Protein AF-A0A1V5V681-F1 (afdb_monomer_lite)

pLDDT: mean 87.02, std 11.24, range [41.88, 96.12]

Foldseek 3Di:
DDPVVVVVVVVPDPDQAADAAKFKDFPDKDLDDDDCPPFDADPVRFGWDWDDDPSMITITTPAMAHDPDDPPRHHYDYDCPHHDPPGDGHTCPPPDPDDD

Secondary structure (DSSP, 8-state):
--HHHHHHHHHT-SS-EEEEEEE----EEESSPPP-TT-EE-TT--EEEEEEETTEEEEEESSBEE-S-PPTTEEEEE--TT--TT---B--TTT-----

Sequence (100 aa):
MGRGDWTALREKSVLPLELYAYGRPCVFTTRAELLPWRGISDLRDHAFYLEKEGGLTHLYPSGVLKVEEVPPGFSRFADLRHASEAETEFSRFNELRSWA

Radius of gyration: 15.69 Å; chains: 1; bounding box: 36×35×36 Å

Structure (mmCIF, N/CA/C/O backbone):
data_AF-A0A1V5V681-F1
#
_entry.id   AF-A0A1V5V681-F1
#
loop_
_atom_site.group_PDB
_atom_site.id
_atom_site.type_symbol
_atom_site.label_atom_id
_atom_site.label_alt_id
_atom_site.label_comp_id
_atom_site.label_asym_id
_atom_site.label_entity_id
_atom_site.label_seq_id
_atom_site.pdbx_PDB_ins_code
_atom_site.Cartn_x
_atom_site.Cartn_y
_atom_site.Cartn_z
_atom_site.occupancy
_atom_site.B_iso_or_equiv
_atom_site.auth_seq_id
_atom_site.auth_comp_id
_atom_site.auth_asym_id
_atom_site.auth_atom_id
_atom_site.pdbx_PDB_model_num
ATOM 1 N N . MET A 1 1 ? -11.139 9.324 0.372 1.00 58.41 1 MET A N 1
ATOM 2 C CA . MET A 1 1 ? -12.581 9.161 0.680 1.00 58.41 1 MET A CA 1
ATOM 3 C C . MET A 1 1 ? -13.009 10.307 1.577 1.00 58.41 1 MET A C 1
ATOM 5 O O . MET A 1 1 ? -12.172 10.788 2.336 1.00 58.41 1 MET A O 1
ATOM 9 N N . GLY A 1 2 ? -14.252 10.773 1.471 1.00 64.62 2 GLY A N 1
ATOM 10 C CA . GLY A 1 2 ? -14.760 11.812 2.369 1.00 64.62 2 GLY A CA 1
ATOM 11 C C . GLY A 1 2 ? -14.986 11.263 3.781 1.00 64.62 2 GLY A C 1
ATOM 12 O O . GLY A 1 2 ? -15.184 10.062 3.950 1.00 64.62 2 GLY A O 1
ATOM 13 N N . ARG A 1 3 ? -14.993 12.125 4.810 1.00 63.31 3 ARG A N 1
ATOM 14 C CA . ARG A 1 3 ? -15.282 11.705 6.202 1.00 63.31 3 ARG A CA 1
ATOM 15 C C . ARG A 1 3 ? -16.626 10.969 6.328 1.00 63.31 3 ARG A C 1
ATOM 17 O O . ARG A 1 3 ? -16.710 10.010 7.084 1.00 63.31 3 ARG A O 1
ATOM 24 N N . GLY A 1 4 ? -17.639 11.374 5.556 1.00 71.69 4 GLY A N 1
ATOM 25 C CA . GLY A 1 4 ? -18.953 10.718 5.539 1.00 71.69 4 GLY A CA 1
ATOM 26 C C . GLY A 1 4 ? -18.936 9.287 4.990 1.00 71.69 4 GLY A C 1
ATOM 27 O O . GLY A 1 4 ? -19.697 8.449 5.471 1.00 71.69 4 GLY A O 1
ATOM 28 N N . ASP A 1 5 ? -18.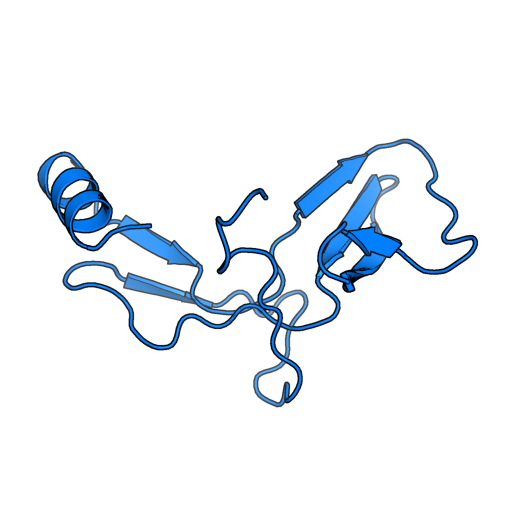031 8.980 4.054 1.00 80.31 5 ASP A N 1
ATOM 29 C CA . ASP A 1 5 ? -17.932 7.648 3.443 1.00 80.31 5 ASP A CA 1
ATOM 30 C C . ASP A 1 5 ? -17.461 6.606 4.471 1.00 80.31 5 ASP A C 1
ATOM 32 O O . ASP A 1 5 ? -17.973 5.488 4.516 1.00 80.31 5 ASP A O 1
ATOM 36 N N . TRP A 1 6 ? -16.514 6.984 5.337 1.00 83.19 6 TRP A N 1
ATOM 37 C CA . TRP A 1 6 ? -15.960 6.098 6.365 1.00 83.19 6 TRP A CA 1
ATOM 38 C C . TRP A 1 6 ? -16.972 5.754 7.455 1.00 83.19 6 TRP A C 1
ATOM 40 O O . TRP A 1 6 ? -17.065 4.593 7.857 1.00 83.19 6 TRP A O 1
ATOM 50 N N . THR A 1 7 ? -17.743 6.744 7.914 1.00 83.94 7 THR A N 1
ATOM 51 C CA . THR A 1 7 ? -18.795 6.534 8.917 1.00 83.94 7 THR A CA 1
ATOM 52 C C . THR A 1 7 ? -19.882 5.619 8.369 1.00 83.94 7 THR A C 1
ATOM 54 O O . THR A 1 7 ? -20.213 4.620 9.001 1.00 83.94 7 THR A O 1
ATOM 57 N N . ALA A 1 8 ? -20.362 5.888 7.150 1.00 87.06 8 ALA A N 1
ATOM 58 C CA . ALA A 1 8 ? -21.387 5.065 6.515 1.00 87.06 8 ALA A CA 1
ATOM 59 C C . ALA A 1 8 ? -20.920 3.618 6.280 1.00 87.06 8 ALA A C 1
ATOM 61 O O . ALA A 1 8 ? -21.702 2.683 6.460 1.00 87.06 8 ALA A O 1
ATOM 62 N N . LEU A 1 9 ? -19.652 3.419 5.900 1.00 88.38 9 LEU A N 1
ATOM 63 C CA . LEU A 1 9 ? -19.065 2.085 5.762 1.00 88.38 9 LEU A CA 1
ATOM 64 C C . LEU A 1 9 ? -18.998 1.357 7.111 1.00 88.38 9 LEU A C 1
ATOM 66 O O . LEU A 1 9 ? -19.330 0.176 7.187 1.00 88.38 9 LEU A O 1
ATOM 70 N N . ARG A 1 10 ? -18.591 2.055 8.177 1.00 88.31 10 ARG A N 1
ATOM 71 C CA . ARG A 1 10 ? -18.511 1.479 9.521 1.00 88.31 10 ARG A CA 1
ATOM 72 C C . ARG A 1 10 ? -19.879 1.068 10.047 1.00 88.31 10 ARG A C 1
ATOM 74 O O . ARG A 1 10 ? -20.028 -0.070 10.471 1.00 88.31 10 ARG A O 1
ATOM 81 N N . GLU A 1 11 ? -20.857 1.966 10.015 1.00 90.25 11 GLU A N 1
ATOM 82 C CA . GLU A 1 11 ? -22.195 1.722 10.573 1.00 90.25 11 GLU A CA 1
ATOM 83 C C . GLU A 1 11 ? -22.907 0.539 9.911 1.00 90.25 11 GLU A C 1
ATOM 85 O O . GLU A 1 11 ? -23.688 -0.158 10.554 1.00 90.25 11 GLU A O 1
ATOM 90 N N . LYS A 1 12 ? -22.625 0.294 8.628 1.00 93.00 12 LYS A N 1
ATOM 91 C CA . LYS A 1 12 ? -23.227 -0.802 7.860 1.00 93.00 12 LYS A CA 1
ATOM 92 C C . LYS A 1 12 ? -22.427 -2.101 7.909 1.00 93.00 12 LYS A C 1
ATOM 94 O O . LYS A 1 12 ? -22.894 -3.109 7.381 1.00 93.00 12 LYS A O 1
ATOM 99 N N . SER A 1 13 ? -21.230 -2.097 8.493 1.00 91.50 13 SER A N 1
ATOM 100 C CA . SER A 1 13 ? -20.403 -3.296 8.565 1.00 91.50 13 SER A CA 1
ATOM 101 C C . SER A 1 13 ? -20.815 -4.177 9.737 1.00 91.50 13 SER A C 1
ATOM 103 O O . SER A 1 13 ? -20.834 -3.744 10.885 1.00 91.50 13 SER A O 1
ATOM 105 N N . VAL A 1 14 ? -21.067 -5.453 9.450 1.00 93.31 14 VAL A N 1
ATOM 106 C CA . VAL A 1 14 ? -21.315 -6.493 10.463 1.00 93.31 14 VAL A CA 1
ATOM 107 C C . VAL A 1 14 ? -20.027 -7.022 11.105 1.00 93.31 14 VAL A C 1
ATOM 109 O O . VAL A 1 14 ? -20.086 -7.761 12.084 1.00 93.31 14 VAL A O 1
ATOM 112 N N . LEU A 1 15 ? -18.863 -6.652 10.560 1.00 93.56 15 LEU A N 1
ATOM 113 C CA . LEU A 1 15 ? -17.545 -7.062 11.041 1.00 93.56 15 LEU A CA 1
ATOM 114 C C . LEU A 1 15 ? -16.681 -5.848 11.415 1.00 93.56 15 LEU A C 1
ATOM 116 O O . LEU A 1 15 ? -16.855 -4.765 10.837 1.00 93.56 15 LEU A O 1
ATOM 120 N N . PRO A 1 16 ? -15.705 -6.020 12.328 1.00 92.06 16 PRO A N 1
ATOM 121 C CA . PRO A 1 16 ? -14.626 -5.055 12.498 1.00 92.06 16 PRO A CA 1
ATOM 122 C C . PRO A 1 16 ? -13.960 -4.781 11.148 1.00 92.06 16 PRO A C 1
ATOM 124 O O . PRO A 1 16 ? -13.734 -5.709 10.371 1.00 92.06 16 PRO A O 1
ATOM 127 N N . LEU A 1 17 ? -13.661 -3.512 10.860 1.00 93.44 17 LEU A N 1
ATOM 128 C CA . LEU A 1 17 ? -12.940 -3.165 9.636 1.00 93.44 17 LEU A CA 1
ATOM 129 C C . LEU A 1 17 ? -11.529 -2.736 9.976 1.00 93.44 17 LEU A C 1
ATOM 131 O O . LEU A 1 17 ? -11.304 -1.990 10.930 1.00 93.44 17 LEU A O 1
ATOM 135 N N . GLU A 1 18 ? -10.625 -3.138 9.108 1.00 93.88 18 GLU A N 1
ATOM 136 C CA . GLU A 1 18 ? -9.223 -2.800 9.167 1.00 93.88 18 GLU A CA 1
ATOM 137 C C . GLU A 1 18 ? -8.848 -1.945 7.957 1.00 93.88 18 GLU A C 1
ATOM 139 O O . GLU A 1 18 ? -9.331 -2.173 6.846 1.00 93.88 18 GLU A O 1
ATOM 144 N N . LEU A 1 19 ? -8.012 -0.932 8.177 1.00 91.94 19 LEU A N 1
ATOM 145 C CA . LEU A 1 19 ? -7.517 -0.054 7.126 1.00 91.94 19 LEU A CA 1
ATOM 146 C C . LEU A 1 19 ? -6.060 -0.388 6.809 1.00 91.94 19 LEU A C 1
ATOM 148 O O . LEU A 1 19 ? -5.210 -0.342 7.698 1.00 91.94 19 LEU A O 1
ATOM 152 N N . TYR A 1 20 ? -5.767 -0.636 5.530 1.00 92.94 20 TYR A N 1
ATOM 153 C CA . TYR A 1 20 ? -4.398 -0.681 5.014 1.00 92.94 20 TYR A CA 1
ATOM 154 C C . TYR A 1 20 ? -3.768 0.706 5.170 1.00 92.94 20 TYR A C 1
ATOM 156 O O . TYR A 1 20 ? -4.012 1.614 4.376 1.00 92.94 20 TYR A O 1
ATOM 164 N N . ALA A 1 21 ? -3.006 0.883 6.240 1.00 93.50 21 ALA A N 1
ATOM 165 C CA . ALA A 1 21 ? -2.501 2.178 6.664 1.00 93.50 21 ALA A CA 1
ATOM 166 C C . ALA A 1 21 ? -1.016 2.361 6.358 1.00 93.50 21 ALA A C 1
ATOM 168 O O . ALA A 1 21 ? -0.516 3.480 6.457 1.00 93.50 21 ALA A O 1
ATOM 169 N N . TYR A 1 22 ? -0.297 1.283 6.042 1.00 95.50 22 TYR A N 1
ATOM 170 C CA . TYR A 1 22 ? 1.125 1.352 5.742 1.00 95.50 22 TYR A CA 1
ATOM 171 C C . TYR A 1 22 ? 1.597 0.199 4.856 1.00 95.50 22 TYR A C 1
ATOM 173 O O . TYR A 1 22 ? 1.195 -0.940 5.080 1.00 95.50 22 TYR A O 1
ATOM 181 N N . GLY A 1 23 ? 2.469 0.495 3.892 1.00 96.12 23 GLY A N 1
ATOM 182 C CA . GLY A 1 23 ? 3.154 -0.493 3.053 1.00 96.12 23 GLY A CA 1
ATOM 183 C C . GLY A 1 23 ? 3.071 -0.165 1.563 1.00 96.12 23 GLY A C 1
ATOM 184 O O . GLY A 1 23 ? 2.638 0.921 1.178 1.00 96.12 23 GLY A O 1
ATOM 185 N N . ARG A 1 24 ? 3.418 -1.123 0.699 1.00 95.50 24 ARG A N 1
ATOM 186 C CA . ARG A 1 24 ? 3.297 -0.987 -0.767 1.00 95.50 24 ARG A CA 1
ATOM 187 C C . ARG A 1 24 ? 2.193 -1.896 -1.308 1.00 95.50 24 ARG A C 1
ATOM 189 O O . ARG A 1 24 ? 2.454 -3.065 -1.575 1.00 95.50 24 ARG A O 1
ATOM 196 N N . PRO A 1 25 ? 0.954 -1.397 -1.452 1.00 94.00 25 PRO A N 1
ATOM 197 C CA . PRO A 1 25 ? -0.126 -2.229 -1.961 1.00 94.00 25 PRO A CA 1
ATOM 198 C C . PRO A 1 25 ? 0.144 -2.614 -3.420 1.00 94.00 25 PRO A C 1
ATOM 200 O O . PRO A 1 25 ? 0.536 -1.768 -4.227 1.00 94.00 25 PRO A O 1
ATOM 203 N N . CYS A 1 26 ? -0.095 -3.880 -3.766 1.00 93.94 26 CYS A N 1
ATOM 204 C CA . CYS A 1 26 ? -0.050 -4.328 -5.156 1.00 93.94 26 CYS A CA 1
ATOM 205 C C . CYS A 1 26 ? -1.196 -3.669 -5.936 1.00 93.94 26 CYS A C 1
ATOM 207 O O . CYS A 1 26 ? -2.367 -3.866 -5.611 1.00 93.94 26 CYS A O 1
ATOM 209 N N . VAL A 1 27 ? -0.861 -2.876 -6.954 1.00 93.00 27 VAL A N 1
ATOM 210 C CA . VAL A 1 27 ? -1.839 -2.120 -7.754 1.00 93.00 27 VAL A CA 1
ATOM 211 C C . VAL A 1 27 ? -2.376 -2.966 -8.904 1.00 93.00 27 VAL A C 1
ATOM 213 O O . VAL A 1 27 ? -3.551 -2.879 -9.256 1.00 93.00 27 VAL A O 1
ATOM 216 N N . PHE A 1 28 ? -1.513 -3.785 -9.503 1.00 92.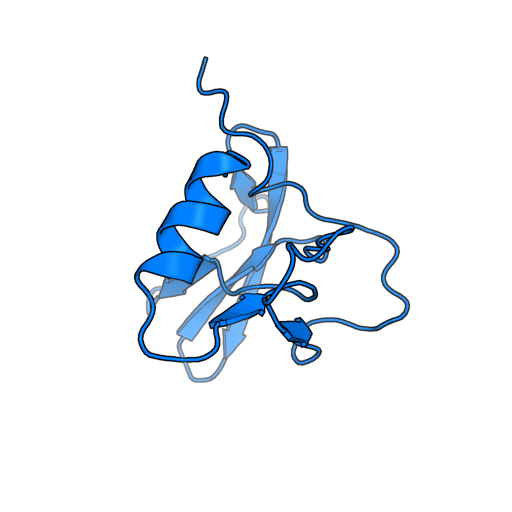75 28 PHE A N 1
ATOM 217 C CA . PHE A 1 28 ? -1.843 -4.589 -10.672 1.00 92.75 28 PHE A CA 1
ATOM 218 C C . PHE A 1 28 ? -0.987 -5.854 -10.716 1.00 92.75 28 PHE A C 1
ATOM 220 O O . PHE A 1 28 ? 0.164 -5.848 -10.288 1.00 92.75 28 PHE A O 1
ATOM 227 N N . THR A 1 29 ? -1.546 -6.946 -11.236 1.00 95.19 29 THR A N 1
ATOM 228 C CA . THR A 1 29 ? -0.843 -8.220 -11.426 1.00 95.19 29 THR A CA 1
ATOM 229 C C . THR A 1 29 ? -1.230 -8.828 -12.767 1.00 95.19 29 THR A C 1
ATOM 231 O O . THR A 1 29 ? -2.409 -8.872 -13.115 1.00 95.19 29 THR A O 1
ATOM 234 N N . THR A 1 30 ? -0.249 -9.332 -13.513 1.00 94.50 30 THR A N 1
ATOM 235 C CA . THR A 1 30 ? -0.462 -9.987 -14.810 1.00 94.50 30 THR A CA 1
ATOM 236 C C . THR A 1 30 ? 0.488 -11.164 -15.025 1.00 94.50 30 THR A C 1
ATOM 238 O O . THR A 1 30 ? 1.520 -11.271 -14.372 1.00 94.50 30 THR A O 1
ATOM 241 N N . ARG A 1 31 ? 0.141 -12.051 -15.964 1.00 94.81 31 ARG A N 1
ATOM 242 C CA . ARG A 1 31 ? 1.038 -13.095 -16.499 1.00 94.81 31 ARG A CA 1
ATOM 243 C C . ARG A 1 31 ? 1.856 -12.621 -17.700 1.00 94.81 31 ARG A C 1
ATOM 245 O O . ARG A 1 31 ? 2.776 -13.315 -18.119 1.00 94.81 31 ARG A O 1
ATOM 252 N N . ALA A 1 32 ? 1.479 -11.492 -18.297 1.00 90.50 32 ALA A N 1
ATOM 253 C CA . ALA A 1 32 ? 2.233 -10.912 -19.396 1.00 90.50 32 ALA A CA 1
ATOM 254 C C . ALA A 1 32 ? 3.555 -10.346 -18.873 1.00 90.50 32 ALA A C 1
ATOM 256 O O . ALA A 1 32 ? 3.594 -9.721 -17.814 1.00 90.50 32 ALA A O 1
ATOM 257 N N . GLU A 1 33 ? 4.624 -10.527 -19.638 1.00 83.94 33 GLU A N 1
ATOM 258 C CA . GLU A 1 33 ? 5.882 -9.860 -19.342 1.00 83.94 33 GLU A CA 1
ATOM 259 C C . GLU A 1 33 ? 5.760 -8.373 -19.680 1.00 83.94 33 GLU A C 1
ATOM 261 O O . GLU A 1 33 ? 5.535 -7.995 -20.831 1.00 83.94 33 GLU A O 1
ATOM 266 N N . LEU A 1 34 ? 5.883 -7.527 -18.658 1.00 83.06 34 LEU A N 1
ATOM 267 C CA . LEU A 1 34 ? 5.935 -6.079 -18.814 1.00 83.06 34 LEU A CA 1
ATOM 268 C C . LEU A 1 34 ? 7.397 -5.643 -18.727 1.00 83.06 34 LEU A C 1
ATOM 270 O O . LEU A 1 34 ? 8.049 -5.832 -17.703 1.00 83.06 34 LEU A O 1
ATOM 274 N N . LEU A 1 35 ? 7.922 -5.068 -19.807 1.00 75.12 35 LEU A N 1
ATOM 275 C CA . LEU A 1 35 ? 9.289 -4.555 -19.836 1.00 75.12 35 LEU A CA 1
ATOM 276 C C . LEU A 1 35 ? 9.291 -3.074 -19.412 1.00 75.12 35 LEU A C 1
ATOM 278 O O . LEU A 1 35 ? 8.555 -2.280 -20.006 1.00 75.12 35 LEU A O 1
ATOM 282 N N . PRO A 1 36 ? 10.126 -2.652 -18.444 1.00 67.56 36 PRO A N 1
ATOM 283 C CA . PRO A 1 36 ? 10.141 -1.279 -17.946 1.00 67.56 36 PRO A CA 1
ATOM 284 C C . PRO A 1 36 ? 10.949 -0.372 -18.884 1.00 67.56 36 PRO A C 1
ATOM 286 O O . PRO A 1 36 ? 12.020 0.108 -18.527 1.00 67.56 36 PRO A O 1
ATOM 289 N N . TRP A 1 37 ? 10.465 -0.135 -20.109 1.00 58.16 37 TRP A N 1
ATOM 290 C CA . TRP A 1 37 ? 11.256 0.560 -21.136 1.00 58.16 37 TRP A CA 1
ATOM 291 C C . TRP A 1 37 ? 11.657 1.991 -20.750 1.00 58.16 37 TRP A C 1
ATOM 293 O O . TRP A 1 37 ? 12.618 2.499 -21.326 1.00 58.16 37 TRP A O 1
ATOM 303 N N . ARG A 1 38 ? 10.968 2.644 -19.796 1.00 62.34 38 ARG A N 1
ATOM 304 C CA . ARG A 1 38 ? 11.253 4.028 -19.353 1.00 62.34 38 ARG A CA 1
ATOM 305 C C . ARG A 1 38 ? 10.889 4.332 -17.889 1.00 62.34 38 ARG A C 1
ATOM 307 O O . ARG A 1 38 ? 10.675 5.490 -17.546 1.00 62.34 38 ARG A O 1
ATOM 314 N N . GLY A 1 39 ? 10.800 3.313 -17.031 1.00 78.31 39 GLY A N 1
ATOM 315 C CA . GLY A 1 39 ? 10.077 3.448 -15.759 1.00 78.31 39 GLY A CA 1
ATOM 316 C C . GLY A 1 39 ? 8.564 3.564 -15.991 1.00 78.31 39 GLY A C 1
ATOM 317 O O . GLY A 1 39 ? 8.113 3.729 -17.126 1.00 78.31 39 GLY A O 1
ATOM 318 N N . ILE A 1 40 ? 7.769 3.398 -14.936 1.00 89.62 40 ILE A N 1
ATOM 319 C CA . ILE A 1 40 ? 6.307 3.469 -15.019 1.00 89.62 40 ILE A CA 1
ATOM 320 C C . ILE A 1 40 ? 5.846 4.612 -14.129 1.00 89.62 40 ILE A C 1
ATOM 322 O O . ILE A 1 40 ? 6.114 4.595 -12.931 1.00 89.62 40 ILE A O 1
ATOM 326 N N . SER A 1 41 ? 5.127 5.564 -14.714 1.00 90.69 41 SER A N 1
ATOM 327 C CA . SER A 1 41 ? 4.459 6.636 -13.980 1.00 90.69 41 SER A CA 1
ATOM 328 C C . SER A 1 41 ? 3.013 6.765 -14.441 1.00 90.69 41 SER A C 1
ATOM 330 O O . SER A 1 41 ? 2.698 6.444 -15.589 1.00 9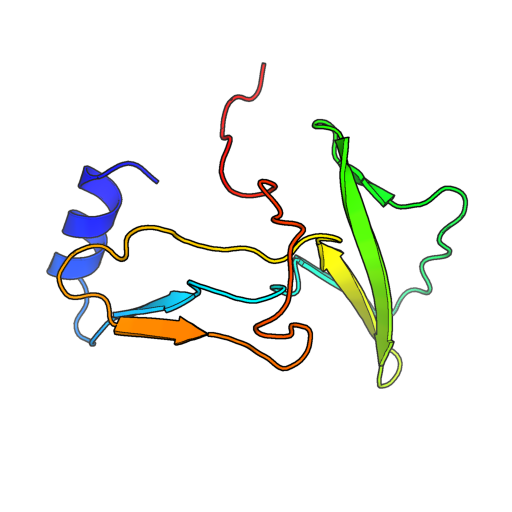0.69 41 SER A O 1
ATOM 332 N N . ASP A 1 42 ? 2.126 7.209 -13.552 1.00 87.81 42 ASP A N 1
ATOM 333 C CA . ASP A 1 42 ? 0.763 7.577 -13.945 1.00 87.81 42 ASP A CA 1
ATOM 334 C C . ASP A 1 42 ? 0.691 9.013 -14.499 1.00 87.81 42 ASP A C 1
ATOM 336 O O . ASP A 1 42 ? 1.691 9.722 -14.583 1.00 87.81 42 ASP A O 1
ATOM 340 N N . LEU A 1 43 ? -0.514 9.460 -14.871 1.00 88.31 43 LEU A N 1
ATOM 341 C CA . LEU A 1 43 ? -0.767 10.814 -15.393 1.00 88.31 43 LEU A CA 1
ATOM 342 C C . LEU A 1 43 ? -0.508 11.943 -14.375 1.00 88.31 43 LEU A C 1
ATOM 344 O O . LEU A 1 43 ? -0.618 13.112 -14.730 1.00 88.31 43 LEU A O 1
ATOM 348 N N . ARG A 1 44 ? -0.224 11.609 -13.111 1.00 87.69 44 ARG A N 1
ATOM 349 C CA . ARG A 1 44 ? 0.078 12.543 -12.014 1.00 87.69 44 ARG A CA 1
ATOM 350 C C . ARG A 1 44 ? 1.541 12.420 -11.569 1.00 87.69 44 ARG A C 1
ATOM 352 O O . ARG A 1 44 ? 1.879 12.842 -10.465 1.00 87.69 44 ARG A O 1
ATOM 359 N N . ASP A 1 45 ? 2.380 11.809 -12.406 1.00 88.81 45 ASP A N 1
ATOM 360 C CA . ASP A 1 45 ? 3.805 11.569 -12.172 1.00 88.81 45 ASP A CA 1
ATOM 361 C C . ASP A 1 45 ? 4.111 10.716 -10.928 1.00 88.81 45 ASP A C 1
ATOM 363 O O . ASP A 1 45 ? 5.233 10.718 -10.415 1.00 88.81 45 ASP A O 1
ATOM 367 N N . HIS A 1 46 ? 3.145 9.934 -10.433 1.00 90.88 46 HIS A N 1
ATOM 368 C CA . HIS A 1 46 ? 3.433 8.958 -9.388 1.00 90.88 46 HIS A CA 1
ATOM 369 C C . HIS A 1 46 ? 4.234 7.807 -9.985 1.00 90.88 46 HIS A C 1
ATOM 371 O O . HIS A 1 46 ? 3.780 7.177 -10.934 1.00 90.88 46 HIS A O 1
ATOM 377 N N . ALA A 1 47 ? 5.412 7.534 -9.426 1.00 92.31 47 ALA A N 1
ATOM 378 C CA . ALA A 1 47 ? 6.296 6.480 -9.903 1.00 92.31 47 ALA A CA 1
ATOM 379 C C . ALA A 1 47 ? 5.902 5.097 -9.359 1.00 92.31 47 ALA A C 1
ATOM 381 O O . ALA A 1 47 ? 5.477 4.950 -8.206 1.00 92.31 47 ALA A O 1
ATOM 382 N N . PHE A 1 48 ? 6.110 4.082 -10.193 1.00 93.25 48 PHE A N 1
ATOM 383 C CA . PHE A 1 48 ? 5.860 2.675 -9.911 1.00 93.25 48 PHE A CA 1
ATOM 384 C C . PHE A 1 48 ? 7.031 1.806 -10.375 1.00 93.25 48 PHE A C 1
ATOM 386 O O . PHE A 1 48 ? 7.757 2.151 -11.313 1.00 93.25 48 PHE A O 1
ATOM 393 N N . TYR A 1 49 ? 7.168 0.636 -9.757 1.00 92.19 49 TYR A N 1
ATOM 394 C CA . TYR A 1 49 ? 8.109 -0.397 -10.175 1.00 92.19 49 TYR A CA 1
ATOM 395 C C . TYR A 1 49 ? 7.399 -1.728 -10.423 1.00 92.19 49 TYR A C 1
ATOM 397 O O . TYR A 1 49 ? 6.304 -1.985 -9.914 1.00 92.19 49 TYR A O 1
ATOM 405 N N . LEU A 1 50 ? 8.043 -2.562 -11.239 1.00 92.44 50 LEU A N 1
ATOM 406 C CA . LEU A 1 50 ? 7.606 -3.921 -11.516 1.00 92.44 50 LEU A CA 1
ATOM 407 C C . LEU A 1 50 ? 8.439 -4.916 -10.719 1.00 92.44 50 LEU A C 1
ATOM 409 O O . LEU A 1 50 ? 9.658 -4.780 -10.637 1.00 92.44 50 LEU A O 1
ATOM 413 N N . GLU A 1 51 ? 7.790 -5.954 -10.217 1.00 91.44 51 GLU A N 1
ATOM 414 C CA . GLU A 1 51 ? 8.440 -7.093 -9.577 1.00 91.44 51 GLU A CA 1
ATOM 415 C C . GLU A 1 51 ? 7.920 -8.389 -10.197 1.00 91.44 51 GLU A C 1
ATOM 417 O O . GLU A 1 51 ? 6.724 -8.520 -10.467 1.00 91.44 51 GLU A O 1
ATOM 422 N N . LYS A 1 52 ? 8.817 -9.342 -10.469 1.00 90.75 52 LYS A N 1
ATOM 423 C CA . LYS A 1 52 ? 8.460 -10.640 -11.049 1.00 90.75 52 LYS A CA 1
ATOM 424 C C . LYS A 1 52 ? 8.605 -11.727 -9.993 1.00 90.75 52 LYS A C 1
ATOM 426 O O . LYS A 1 52 ? 9.720 -12.036 -9.587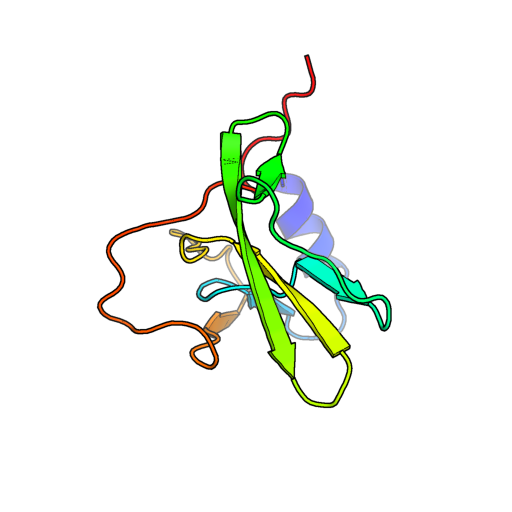 1.00 90.75 52 LYS A O 1
ATOM 431 N N . GLU A 1 53 ? 7.494 -12.347 -9.617 1.00 89.38 53 GLU A N 1
ATOM 432 C CA . GLU A 1 53 ? 7.443 -13.416 -8.619 1.00 89.38 53 GLU A CA 1
ATOM 433 C C . GLU A 1 53 ? 6.523 -14.538 -9.114 1.00 89.38 53 GLU A C 1
ATOM 435 O O . GLU A 1 53 ? 5.439 -14.289 -9.634 1.00 89.38 53 GLU A O 1
ATOM 440 N N . GLY A 1 54 ? 6.961 -15.798 -9.024 1.00 88.75 54 GLY A N 1
ATOM 441 C CA . GLY A 1 54 ? 6.098 -16.950 -9.334 1.00 88.75 54 GLY A CA 1
ATOM 442 C C . GLY A 1 54 ? 5.516 -16.986 -10.759 1.00 88.75 54 GLY A C 1
ATOM 443 O O . GLY A 1 54 ? 4.460 -17.575 -10.976 1.00 88.75 54 GLY A O 1
ATOM 444 N N . GLY A 1 55 ? 6.167 -16.343 -11.737 1.00 89.50 55 GLY A N 1
ATOM 445 C CA . GLY A 1 55 ? 5.657 -16.228 -13.112 1.00 89.50 55 GLY A CA 1
ATOM 446 C C . GLY A 1 55 ? 4.594 -15.140 -13.306 1.00 89.50 55 GLY A C 1
ATOM 447 O O . GLY A 1 55 ? 4.015 -15.035 -14.387 1.00 89.50 55 GLY A O 1
ATOM 448 N N . LEU A 1 56 ? 4.351 -14.327 -12.282 1.00 93.56 56 LEU A N 1
ATOM 449 C CA . LEU A 1 56 ? 3.525 -13.134 -12.332 1.00 93.56 56 LEU A CA 1
ATOM 450 C C . LEU A 1 56 ? 4.409 -11.889 -12.331 1.00 93.56 56 LEU A C 1
ATOM 452 O O . LEU A 1 56 ? 5.516 -11.885 -11.796 1.00 93.56 56 LEU A O 1
ATOM 456 N N . THR A 1 57 ? 3.911 -10.830 -12.952 1.00 93.12 57 THR A N 1
ATOM 457 C CA . THR A 1 57 ? 4.481 -9.490 -12.884 1.00 93.12 57 THR A CA 1
ATOM 458 C C . THR A 1 57 ? 3.521 -8.597 -12.113 1.00 93.12 57 THR A C 1
ATOM 460 O O . THR A 1 57 ? 2.354 -8.455 -12.488 1.00 93.12 57 THR A O 1
ATOM 463 N N . HIS A 1 58 ? 4.023 -8.010 -11.034 1.00 93.56 58 HIS A N 1
ATOM 464 C CA . HIS A 1 58 ? 3.303 -7.150 -10.107 1.00 93.56 58 HIS A CA 1
ATOM 465 C C . HIS A 1 58 ? 3.734 -5.698 -10.291 1.00 93.56 58 HIS A C 1
ATOM 467 O O . HIS A 1 58 ? 4.903 -5.432 -10.555 1.00 93.56 58 HIS A O 1
ATOM 473 N N . LEU A 1 59 ? 2.795 -4.768 -10.135 1.00 93.50 59 LEU A N 1
ATOM 474 C CA . LEU A 1 59 ? 3.041 -3.330 -10.137 1.00 93.50 59 LEU A CA 1
ATOM 475 C C . LEU A 1 59 ? 2.842 -2.774 -8.727 1.00 93.50 59 LEU A C 1
ATOM 477 O O . LEU A 1 59 ? 1.762 -2.922 -8.146 1.00 93.50 59 LEU A O 1
ATOM 481 N N . TYR A 1 60 ? 3.857 -2.082 -8.223 1.00 94.06 60 TYR A N 1
ATOM 482 C CA . TYR A 1 60 ? 3.864 -1.470 -6.898 1.00 94.06 60 TYR A CA 1
ATOM 483 C C . TYR A 1 60 ? 4.221 0.016 -6.978 1.00 94.06 60 TYR A C 1
ATOM 485 O O . TYR A 1 60 ? 4.970 0.417 -7.871 1.00 94.06 60 TYR A O 1
ATOM 493 N N . P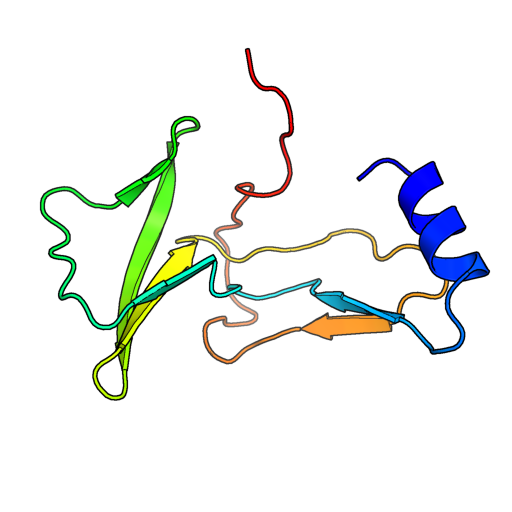RO A 1 61 ? 3.723 0.857 -6.054 1.00 94.56 61 PRO A N 1
ATOM 494 C CA . PRO A 1 61 ? 4.176 2.238 -5.950 1.00 94.56 61 PRO A CA 1
ATOM 495 C C . PRO A 1 61 ? 5.642 2.304 -5.493 1.00 94.56 61 PRO A C 1
ATOM 497 O O . PRO A 1 61 ? 6.057 1.579 -4.584 1.00 94.56 61 PRO A O 1
ATOM 500 N N . SER A 1 62 ? 6.416 3.221 -6.080 1.00 93.50 62 SER A N 1
ATOM 501 C CA . SER A 1 62 ? 7.833 3.427 -5.736 1.00 93.50 62 SER A CA 1
ATOM 502 C C . SER A 1 62 ? 8.054 4.091 -4.379 1.00 93.50 62 SER A C 1
ATOM 504 O O . SER A 1 62 ? 9.115 3.905 -3.796 1.00 93.50 62 SER A O 1
ATOM 506 N N . GLY A 1 63 ? 7.044 4.751 -3.804 1.00 93.94 63 GLY A N 1
ATOM 507 C CA . GLY A 1 63 ? 7.011 5.157 -2.388 1.00 93.94 63 GLY A CA 1
ATOM 508 C C . GLY A 1 63 ? 6.028 4.311 -1.567 1.00 93.94 63 GLY A C 1
ATOM 509 O O . GLY A 1 63 ? 5.090 3.733 -2.125 1.00 93.94 63 GLY A O 1
ATOM 510 N N . VAL A 1 64 ? 6.205 4.247 -0.246 1.00 95.31 64 VAL A N 1
ATOM 511 C CA . VAL A 1 64 ? 5.252 3.547 0.632 1.00 95.31 64 VAL A CA 1
ATOM 512 C C . VAL A 1 64 ? 3.979 4.366 0.805 1.00 95.31 64 VAL A C 1
ATOM 514 O O . VAL A 1 64 ? 4.019 5.583 0.966 1.00 95.31 64 VAL A O 1
ATOM 517 N N . LEU A 1 65 ? 2.822 3.714 0.785 1.00 93.81 65 LEU A N 1
ATOM 518 C CA . LEU A 1 65 ? 1.582 4.353 1.208 1.00 93.81 65 LEU A CA 1
ATOM 519 C C . LEU A 1 65 ? 1.612 4.480 2.731 1.00 93.81 65 LEU A C 1
ATOM 521 O O . LEU A 1 65 ? 1.931 3.512 3.421 1.00 93.81 65 LEU A O 1
ATOM 525 N N . LYS A 1 66 ? 1.251 5.656 3.250 1.00 93.06 66 LYS A N 1
ATOM 526 C CA . LYS A 1 66 ? 1.074 5.892 4.683 1.00 93.06 66 LYS A CA 1
ATOM 527 C C . LYS A 1 66 ? -0.193 6.703 4.928 1.00 93.06 66 LYS A C 1
ATOM 529 O O . LYS A 1 66 ? -0.342 7.804 4.419 1.00 93.06 66 LYS A O 1
ATOM 534 N N . VAL A 1 67 ? -1.091 6.160 5.741 1.00 89.19 67 VAL A N 1
ATOM 535 C CA . VAL A 1 67 ? -2.247 6.886 6.267 1.00 89.19 67 VAL A CA 1
ATOM 536 C C . VAL A 1 67 ? -1.857 7.482 7.615 1.00 89.19 67 VAL A C 1
ATOM 538 O O . VAL A 1 67 ? -1.553 6.739 8.548 1.00 89.19 67 VAL A O 1
ATOM 541 N N . GLU A 1 68 ? -1.861 8.812 7.710 1.00 86.75 68 GLU A N 1
ATOM 542 C CA . GLU A 1 68 ? -1.489 9.530 8.941 1.00 86.75 68 GLU A CA 1
ATOM 543 C C . GLU A 1 68 ? -2.512 9.326 10.067 1.00 86.75 68 GLU A C 1
ATOM 545 O O . GLU A 1 68 ? -2.138 9.072 11.209 1.00 86.75 68 GLU A O 1
ATOM 550 N N . GLU A 1 69 ? -3.808 9.374 9.745 1.00 87.69 69 GLU A N 1
ATOM 551 C CA . GLU A 1 69 ? -4.889 9.209 10.720 1.00 87.69 69 GLU A CA 1
ATOM 552 C C . GLU A 1 69 ? -5.825 8.068 10.322 1.00 87.69 69 GLU A C 1
ATOM 554 O O . GLU A 1 69 ? -6.472 8.098 9.272 1.00 87.69 69 GLU A O 1
ATOM 559 N N . VAL A 1 70 ? -5.933 7.065 11.194 1.00 87.94 70 VAL A N 1
ATOM 560 C CA . VAL A 1 70 ? -6.905 5.979 11.042 1.00 87.94 70 VAL A CA 1
ATOM 561 C C . VAL A 1 70 ? -8.256 6.448 11.599 1.00 87.94 70 VAL A C 1
ATOM 563 O O . VAL A 1 70 ? -8.316 6.850 12.764 1.00 87.94 70 VAL A O 1
ATOM 566 N N . PRO A 1 71 ? -9.352 6.413 10.814 1.00 87.94 71 PRO A N 1
ATOM 567 C CA . PRO A 1 71 ? -10.656 6.853 11.296 1.00 87.94 71 PRO A CA 1
ATOM 568 C C . PRO A 1 71 ? -11.135 6.031 12.508 1.00 87.94 71 PRO A C 1
ATOM 570 O O . PRO A 1 71 ? -10.852 4.831 12.584 1.00 87.94 71 PRO A O 1
ATOM 573 N N . PRO A 1 72 ? -11.912 6.626 13.434 1.00 87.69 72 PRO A N 1
ATOM 574 C CA . PRO A 1 72 ? -12.398 5.926 14.617 1.00 87.69 72 PRO A CA 1
ATOM 575 C C . PRO A 1 72 ? -13.079 4.588 14.306 1.00 87.69 72 PRO A C 1
ATOM 577 O O . PRO A 1 72 ? -13.857 4.450 13.359 1.00 87.69 72 PRO A O 1
ATOM 580 N N . GLY A 1 73 ? -12.760 3.585 15.124 1.00 88.94 73 GLY A N 1
ATOM 581 C CA . GLY A 1 73 ? -13.281 2.222 15.029 1.00 88.94 73 GLY A CA 1
ATOM 582 C C . GLY A 1 73 ? -12.645 1.350 13.939 1.00 88.94 73 GLY A C 1
ATOM 583 O O . GLY A 1 73 ? -13.028 0.190 13.823 1.00 88.94 73 GLY A O 1
ATOM 584 N N . PHE A 1 74 ? -11.744 1.881 13.100 1.00 93.62 74 PHE A N 1
ATOM 585 C CA . PHE A 1 74 ? -10.920 1.062 12.203 1.00 93.62 74 PHE A CA 1
ATOM 586 C C . PHE A 1 74 ? -9.668 0.592 12.947 1.00 93.62 74 PHE A C 1
ATOM 588 O O . PHE A 1 74 ? -9.040 1.385 13.647 1.00 93.62 74 PHE A O 1
ATOM 595 N N . SER A 1 75 ? -9.293 -0.680 12.788 1.00 93.31 75 SER A N 1
ATOM 596 C CA . SER A 1 75 ? -7.943 -1.128 13.145 1.00 93.31 75 SER A CA 1
ATOM 597 C C . SER A 1 75 ? -6.945 -0.734 12.054 1.00 93.31 75 SER A C 1
ATOM 599 O O . SER A 1 75 ? -7.319 -0.411 10.921 1.00 93.31 75 SER A O 1
ATOM 601 N N . ARG A 1 76 ? -5.659 -0.728 12.412 1.00 94.38 76 ARG A N 1
ATOM 602 C CA . ARG A 1 76 ? -4.551 -0.397 11.515 1.00 94.38 76 ARG A CA 1
ATOM 603 C C . ARG A 1 76 ? -3.896 -1.678 11.004 1.00 94.38 76 ARG A C 1
ATOM 605 O O . ARG A 1 76 ? -3.340 -2.419 11.806 1.00 94.38 76 ARG A O 1
ATOM 612 N N . PHE A 1 77 ? -3.840 -1.845 9.687 1.00 94.88 77 PHE A N 1
ATOM 613 C CA . PHE A 1 77 ? -2.996 -2.844 9.034 1.00 94.88 77 PHE A CA 1
ATOM 614 C C . PHE A 1 77 ? -1.736 -2.208 8.460 1.00 94.88 77 PHE A C 1
ATOM 616 O O . PHE A 1 77 ? -1.800 -1.183 7.775 1.00 94.88 77 PHE A O 1
ATOM 623 N N . ALA A 1 78 ? -0.595 -2.834 8.730 1.00 95.44 78 ALA A N 1
ATOM 624 C CA . ALA A 1 78 ? 0.686 -2.485 8.139 1.00 95.44 78 ALA A CA 1
ATOM 625 C C . ALA A 1 78 ? 1.267 -3.712 7.442 1.00 95.44 78 ALA A C 1
ATOM 627 O O . ALA A 1 78 ? 1.479 -4.747 8.071 1.00 95.44 78 ALA A O 1
ATOM 628 N N . ASP A 1 79 ? 1.531 -3.573 6.150 1.00 95.38 79 ASP A N 1
ATOM 629 C CA . ASP A 1 79 ? 2.130 -4.608 5.327 1.00 95.38 79 ASP A CA 1
ATOM 630 C C . ASP A 1 79 ? 3.608 -4.299 5.091 1.00 95.38 79 ASP A C 1
ATOM 632 O O . ASP A 1 79 ? 3.961 -3.355 4.380 1.00 95.38 79 ASP A O 1
ATOM 636 N N . LEU A 1 80 ? 4.470 -5.110 5.698 1.00 95.50 80 LEU A N 1
ATOM 637 C CA . LEU A 1 80 ? 5.923 -4.967 5.620 1.00 95.50 80 LEU A CA 1
ATOM 638 C C . LEU A 1 80 ? 6.563 -5.921 4.604 1.00 95.50 80 LEU A C 1
ATOM 640 O O . LEU A 1 80 ? 7.783 -5.999 4.524 1.00 95.50 80 LEU A O 1
ATOM 644 N N . ARG A 1 81 ? 5.775 -6.653 3.804 1.00 93.00 81 ARG A N 1
ATOM 645 C CA . ARG A 1 81 ? 6.330 -7.599 2.815 1.00 93.00 81 ARG A CA 1
ATOM 646 C C . ARG A 1 81 ? 7.175 -6.905 1.745 1.00 93.00 81 ARG A C 1
ATOM 648 O O . ARG A 1 81 ? 8.165 -7.467 1.298 1.00 93.00 81 ARG A O 1
ATOM 655 N N . HIS A 1 82 ? 6.803 -5.675 1.392 1.00 92.50 82 HIS A N 1
ATOM 656 C CA . HIS A 1 82 ? 7.515 -4.828 0.427 1.00 92.50 82 HIS A CA 1
ATOM 657 C C . HIS A 1 82 ? 7.828 -3.438 1.009 1.00 92.50 82 HIS A C 1
ATOM 659 O O . HIS A 1 82 ? 7.928 -2.461 0.276 1.00 92.50 82 HIS A O 1
ATOM 665 N N . ALA A 1 83 ? 7.921 -3.303 2.332 1.00 94.62 83 ALA A N 1
ATOM 666 C CA . ALA A 1 83 ? 8.200 -2.027 2.987 1.00 94.62 83 ALA A CA 1
ATOM 667 C C . ALA A 1 83 ? 9.051 -2.230 4.242 1.00 94.62 83 ALA A C 1
ATOM 669 O O . ALA A 1 83 ? 8.971 -3.264 4.899 1.00 94.62 83 ALA A O 1
ATOM 670 N N . SER A 1 84 ? 9.831 -1.215 4.596 1.00 93.56 84 SER A N 1
ATOM 671 C CA . SER A 1 84 ? 10.594 -1.156 5.845 1.00 93.56 84 SER A CA 1
ATOM 672 C C . SER A 1 84 ? 10.089 -0.008 6.709 1.00 93.56 84 SER A C 1
ATOM 674 O O . SER A 1 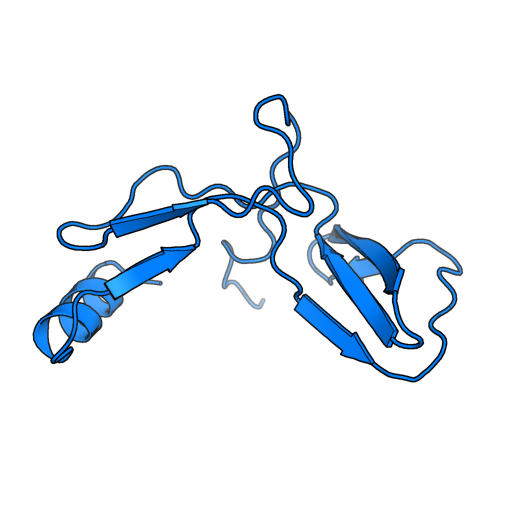84 ? 9.690 1.018 6.183 1.00 93.56 84 SER A O 1
ATOM 676 N N . GLU A 1 85 ? 10.168 -0.108 8.033 1.00 89.75 85 GLU A N 1
ATOM 677 C CA . GLU A 1 85 ? 9.807 1.017 8.912 1.00 89.75 85 GLU A CA 1
ATOM 678 C C . GLU A 1 85 ? 10.696 2.262 8.712 1.00 89.75 85 GLU A C 1
ATOM 680 O O . GLU A 1 85 ? 10.300 3.364 9.082 1.00 89.75 85 GLU A O 1
ATOM 685 N N . ALA A 1 86 ? 11.876 2.104 8.099 1.00 92.50 86 ALA A N 1
ATOM 686 C CA . ALA A 1 86 ? 12.832 3.182 7.833 1.00 92.50 86 ALA A CA 1
ATOM 687 C C . ALA A 1 86 ? 12.575 3.954 6.519 1.00 92.50 86 ALA A C 1
ATOM 689 O O . ALA A 1 86 ? 13.412 4.755 6.106 1.00 92.50 86 ALA A O 1
ATOM 690 N N . GLU A 1 87 ? 11.458 3.697 5.835 1.00 93.56 87 GLU A N 1
ATOM 691 C CA . GLU A 1 87 ? 11.124 4.339 4.559 1.00 93.56 87 GLU A CA 1
ATOM 692 C C . GLU A 1 87 ? 10.921 5.852 4.716 1.00 93.56 87 GLU A C 1
ATOM 694 O O . GLU A 1 87 ? 10.202 6.320 5.602 1.00 93.56 87 GLU A O 1
ATOM 699 N N . THR A 1 88 ? 11.540 6.622 3.822 1.00 91.81 88 THR A N 1
ATOM 700 C CA . THR A 1 88 ? 11.479 8.092 3.804 1.00 91.81 88 THR A CA 1
ATOM 701 C C . THR A 1 88 ? 10.677 8.643 2.626 1.00 91.81 88 THR A C 1
ATOM 703 O O . THR A 1 88 ? 10.295 9.814 2.638 1.00 91.81 88 THR A O 1
ATOM 706 N N . GLU A 1 89 ? 10.387 7.810 1.623 1.00 92.00 89 GLU A N 1
ATOM 707 C CA . GLU A 1 89 ? 9.645 8.188 0.422 1.00 92.00 89 GLU A CA 1
ATOM 708 C C . GLU A 1 89 ? 8.211 7.654 0.467 1.00 92.00 89 GLU A C 1
ATOM 710 O O . GLU A 1 89 ? 7.967 6.445 0.431 1.00 92.00 89 GLU A O 1
ATOM 715 N N . PHE A 1 90 ? 7.242 8.571 0.511 1.00 93.00 90 PHE A N 1
ATOM 716 C CA . PHE A 1 90 ? 5.820 8.246 0.625 1.00 93.00 90 PHE A CA 1
ATOM 717 C C . PHE A 1 90 ? 5.084 8.458 -0.697 1.00 93.00 90 PHE A C 1
ATOM 719 O O . PHE A 1 90 ? 5.210 9.502 -1.339 1.00 93.00 90 PHE A O 1
ATOM 726 N N . SER A 1 91 ? 4.276 7.477 -1.096 1.00 90.69 91 SER A N 1
ATOM 727 C CA . SER A 1 91 ? 3.456 7.563 -2.301 1.00 90.69 91 SER A CA 1
ATOM 728 C C . SER A 1 91 ? 2.096 8.183 -2.015 1.00 90.69 91 SER A C 1
ATOM 730 O O . SER A 1 91 ? 1.411 7.809 -1.066 1.00 90.69 91 SER A O 1
ATOM 732 N N . ARG A 1 92 ? 1.677 9.085 -2.908 1.00 88.00 92 ARG A N 1
ATOM 733 C CA . ARG A 1 92 ? 0.377 9.774 -2.871 1.00 88.00 92 ARG A CA 1
ATOM 734 C C . ARG A 1 92 ? -0.594 9.304 -3.951 1.00 88.00 92 ARG A C 1
ATOM 736 O O . ARG A 1 92 ? -1.627 9.935 -4.169 1.00 88.00 92 ARG A O 1
ATOM 743 N N . PHE A 1 93 ? -0.292 8.186 -4.619 1.00 85.00 93 PHE A N 1
ATOM 744 C CA . PHE A 1 93 ? -1.042 7.738 -5.799 1.00 85.00 93 PHE A CA 1
ATOM 745 C C . PHE A 1 93 ? -2.549 7.541 -5.554 1.00 85.00 93 PHE A C 1
ATOM 747 O O . PHE A 1 93 ? -3.344 7.606 -6.493 1.00 85.00 93 PHE A O 1
ATOM 754 N N . ASN A 1 94 ? -2.961 7.332 -4.301 1.00 79.88 94 ASN A N 1
ATOM 755 C CA . ASN A 1 94 ? -4.355 7.107 -3.920 1.00 79.88 94 ASN A CA 1
ATOM 756 C C . ASN A 1 94 ? -4.997 8.279 -3.141 1.00 79.88 94 ASN A C 1
ATOM 758 O O . ASN A 1 94 ? -6.116 8.151 -2.643 1.00 79.88 94 ASN A O 1
ATOM 762 N N . GLU A 1 95 ? -4.315 9.423 -3.015 1.00 75.44 95 GLU A N 1
ATOM 763 C CA . GLU A 1 95 ? -4.776 10.556 -2.191 1.00 75.44 95 GLU A CA 1
ATOM 764 C C . GLU A 1 95 ? -5.549 11.622 -2.988 1.00 75.44 95 GLU A C 1
ATOM 766 O O . GLU A 1 95 ? -6.423 12.293 -2.438 1.00 75.44 95 GLU A O 1
ATOM 771 N N . LEU A 1 96 ? -5.294 11.752 -4.295 1.00 60.22 96 LEU A N 1
ATOM 772 C CA . LEU A 1 96 ? -5.869 12.806 -5.139 1.00 60.22 96 LEU A CA 1
ATOM 773 C C . LEU A 1 96 ? -6.923 12.249 -6.108 1.00 60.22 96 LEU A C 1
ATOM 775 O O . LEU A 1 96 ? -6.612 11.437 -6.974 1.00 60.22 96 LEU A O 1
ATOM 779 N N . ARG A 1 97 ? -8.175 12.712 -5.985 1.00 61.44 97 ARG A N 1
ATOM 780 C CA . ARG A 1 97 ? -9.292 12.384 -6.901 1.00 61.44 97 ARG A CA 1
ATOM 781 C C . ARG A 1 97 ? -9.583 13.472 -7.943 1.00 61.44 97 ARG A C 1
ATOM 783 O O . ARG A 1 97 ? -10.601 13.385 -8.621 1.00 61.44 97 ARG A O 1
ATOM 790 N N . SER A 1 98 ? -8.755 14.509 -8.059 1.00 55.47 98 SER A N 1
ATOM 791 C CA . SER A 1 98 ? -8.962 15.558 -9.060 1.00 55.47 98 SER A CA 1
ATOM 792 C C . SER A 1 98 ? -8.578 15.034 -10.444 1.00 55.47 98 SER A C 1
ATOM 794 O O . SER A 1 98 ? -7.414 15.083 -10.832 1.00 55.47 98 SER A O 1
ATOM 796 N N . TRP A 1 99 ? -9.561 14.502 -11.161 1.00 50.38 99 TRP A N 1
ATOM 797 C CA . TRP A 1 99 ? -9.509 14.402 -12.614 1.00 50.38 99 TRP A CA 1
ATOM 798 C C . TRP A 1 99 ? -9.836 15.805 -13.131 1.00 50.38 99 TRP A C 1
ATOM 800 O O . TRP A 1 99 ? -10.929 16.305 -12.857 1.00 50.38 99 TRP A O 1
ATOM 810 N N . ALA A 1 100 ? -8.857 16.471 -13.743 1.00 41.88 100 ALA A N 1
ATOM 811 C CA . ALA A 1 100 ? -9.113 17.651 -14.563 1.00 41.88 100 ALA A CA 1
ATOM 812 C C . ALA A 1 100 ? -9.662 17.206 -15.923 1.00 41.88 100 ALA A C 1
ATOM 814 O O . ALA A 1 100 ? -9.207 16.140 -16.403 1.00 41.88 100 ALA A O 1
#